Protein AF-A0A838IAX0-F1 (afdb_monomer_lite)

Secondary structure (DSSP, 8-state):
------S-HHHHHHHHHHHHHS-SS--HHHHHHHHHHHHTS---HHHHHTT--HHHHHHHHHHHHHHHHHHHHTS-HHHHHHHHHHHHHHHHHHHHHHHHHHHHHHS--SSTT--S---

Radius of gyration: 18.06 Å; chains: 1; bounding box: 46×36×51 Å

Structure (mmCIF, N/CA/C/O backbone):
data_AF-A0A838IAX0-F1
#
_entry.id   AF-A0A838IAX0-F1
#
loop_
_atom_site.group_PDB
_atom_site.id
_atom_site.type_symbol
_atom_site.label_atom_id
_atom_site.label_alt_id
_atom_site.label_comp_id
_atom_site.label_asym_id
_atom_site.label_entity_id
_atom_site.label_seq_id
_atom_site.pdbx_PDB_ins_code
_atom_site.Cartn_x
_atom_site.Cartn_y
_atom_site.Cartn_z
_atom_site.occupancy
_atom_site.B_iso_or_equiv
_atom_site.auth_seq_id
_atom_site.auth_comp_id
_atom_site.auth_asym_id
_atom_site.auth_atom_id
_atom_site.pdbx_PDB_model_num
ATOM 1 N N . MET A 1 1 ? -5.557 9.084 -28.826 1.00 38.94 1 MET A N 1
ATOM 2 C CA . MET A 1 1 ? -5.423 7.616 -28.687 1.00 38.94 1 MET A CA 1
ATOM 3 C C . MET A 1 1 ? -5.618 7.221 -27.229 1.00 38.94 1 MET A C 1
ATOM 5 O O . MET A 1 1 ? -4.760 7.503 -26.401 1.00 38.94 1 MET A O 1
ATOM 9 N N . ALA A 1 2 ? -6.765 6.632 -26.889 1.00 39.50 2 ALA A N 1
ATOM 10 C CA . ALA A 1 2 ? -7.031 6.137 -25.542 1.00 39.50 2 ALA A CA 1
ATOM 11 C C . ALA A 1 2 ? -6.282 4.809 -25.335 1.00 39.50 2 ALA A C 1
ATOM 13 O O . ALA A 1 2 ? -6.608 3.796 -25.948 1.00 39.50 2 ALA A O 1
ATOM 14 N N . ARG A 1 3 ? -5.228 4.829 -24.513 1.00 54.09 3 ARG A N 1
ATOM 15 C CA . ARG A 1 3 ? -4.406 3.654 -24.191 1.00 54.09 3 ARG A CA 1
ATOM 16 C C . ARG A 1 3 ? -5.278 2.601 -23.497 1.00 54.09 3 ARG A C 1
ATOM 18 O O . ARG A 1 3 ? -5.796 2.870 -22.413 1.00 54.09 3 ARG A O 1
ATOM 25 N N . GLN A 1 4 ? -5.400 1.409 -24.090 1.00 49.69 4 GLN A N 1
ATOM 26 C CA . GLN A 1 4 ? -6.017 0.238 -23.454 1.00 49.69 4 GLN A CA 1
ATOM 27 C C . GLN A 1 4 ? -5.481 0.081 -22.024 1.00 49.69 4 GLN A C 1
ATOM 29 O O . GLN A 1 4 ? -4.264 0.056 -21.793 1.00 49.69 4 GLN A O 1
ATOM 34 N N . ARG A 1 5 ? -6.396 0.021 -21.051 1.00 63.19 5 ARG A N 1
ATOM 35 C CA . ARG A 1 5 ? -6.083 -0.173 -19.632 1.00 63.19 5 ARG A CA 1
ATOM 36 C C . ARG A 1 5 ? -5.577 -1.606 -19.436 1.00 63.19 5 ARG A C 1
ATOM 38 O O . ARG A 1 5 ? -6.321 -2.468 -19.010 1.00 63.19 5 ARG A O 1
ATOM 45 N N . LYS A 1 6 ? -4.294 -1.854 -19.729 1.00 69.88 6 LYS A N 1
ATOM 46 C CA . LYS A 1 6 ? -3.620 -3.145 -19.465 1.00 69.88 6 LYS A CA 1
ATOM 47 C C . LYS A 1 6 ? -3.526 -3.505 -17.977 1.00 69.88 6 LYS A C 1
ATOM 49 O O . LYS A 1 6 ? -2.996 -4.553 -17.647 1.00 69.88 6 LYS A O 1
ATOM 54 N N . VAL A 1 7 ? -3.936 -2.607 -17.083 1.00 80.25 7 VAL A N 1
ATOM 55 C CA . VAL A 1 7 ? -3.902 -2.858 -15.645 1.00 80.25 7 VAL A CA 1
ATOM 56 C C . VAL A 1 7 ? -5.318 -2.740 -15.124 1.00 80.25 7 VAL A C 1
ATOM 58 O O . VAL A 1 7 ? -5.915 -1.663 -15.206 1.00 80.25 7 VAL A O 1
ATOM 61 N N . ASP A 1 8 ? -5.829 -3.854 -14.624 1.00 88.88 8 ASP A N 1
ATOM 62 C CA . ASP A 1 8 ? -7.079 -3.932 -13.899 1.00 88.88 8 AS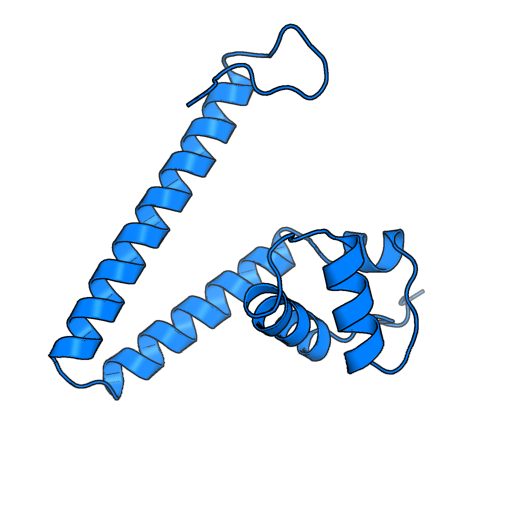P A CA 1
ATOM 63 C C . ASP A 1 8 ? -6.868 -3.342 -12.501 1.00 88.88 8 ASP A C 1
ATOM 65 O O . ASP A 1 8 ? -5.984 -3.750 -11.742 1.00 88.88 8 ASP A O 1
ATOM 69 N N . MET A 1 9 ? -7.663 -2.325 -12.180 1.00 89.56 9 MET A N 1
ATOM 70 C CA . MET A 1 9 ? -7.540 -1.592 -10.926 1.00 89.56 9 MET A CA 1
ATOM 71 C C . MET A 1 9 ? -7.962 -2.434 -9.719 1.00 89.56 9 MET A C 1
ATOM 73 O O . MET A 1 9 ? -7.365 -2.307 -8.654 1.00 89.56 9 MET A O 1
ATOM 77 N N . VAL A 1 10 ? -8.970 -3.292 -9.880 1.00 90.69 10 VAL A N 1
ATOM 78 C CA . VAL A 1 10 ? -9.471 -4.168 -8.816 1.00 90.69 10 VAL A CA 1
ATOM 79 C C . VAL A 1 10 ? -8.415 -5.215 -8.497 1.00 90.69 10 VAL A C 1
ATOM 81 O O . VAL A 1 10 ? -8.045 -5.380 -7.334 1.00 90.69 10 VAL A O 1
ATOM 84 N N . VAL A 1 11 ? -7.842 -5.843 -9.527 1.00 91.19 11 VAL A N 1
ATOM 85 C CA . VAL A 1 11 ? -6.738 -6.799 -9.355 1.00 91.19 11 VAL A CA 1
ATOM 86 C C . VAL A 1 11 ? -5.523 -6.124 -8.722 1.00 91.19 11 VAL A C 1
ATOM 88 O O . VAL A 1 11 ? -4.882 -6.703 -7.847 1.00 91.19 11 VAL A O 1
ATOM 91 N N . LEU A 1 12 ? -5.222 -4.876 -9.095 1.00 90.44 12 LEU A N 1
ATOM 92 C CA . LEU A 1 12 ? -4.120 -4.114 -8.505 1.00 90.44 12 LEU A CA 1
ATOM 93 C C . LEU A 1 12 ? -4.338 -3.820 -7.015 1.00 90.44 12 LEU A C 1
ATOM 95 O O . LEU A 1 12 ? -3.402 -3.961 -6.229 1.00 90.44 12 LEU A O 1
ATOM 99 N N . VAL A 1 13 ? -5.557 -3.451 -6.612 1.00 91.38 13 VAL A N 1
ATOM 100 C CA . VAL A 1 13 ? -5.906 -3.262 -5.195 1.00 91.38 13 VAL A CA 1
ATOM 101 C C . VAL A 1 13 ? -5.719 -4.571 -4.429 1.00 91.38 13 VAL A C 1
ATOM 103 O O . VAL A 1 13 ? -5.005 -4.590 -3.426 1.00 91.38 13 VAL A O 1
ATOM 106 N N . TRP A 1 14 ? -6.271 -5.676 -4.931 1.00 89.50 14 TRP A N 1
ATOM 107 C CA . TRP A 1 14 ? -6.122 -6.987 -4.297 1.00 89.50 14 TRP A CA 1
ATOM 108 C C . TRP A 1 14 ? -4.671 -7.452 -4.232 1.00 89.50 14 TRP A C 1
ATOM 110 O O . TRP A 1 14 ? -4.242 -7.982 -3.212 1.00 89.50 14 TRP A O 1
ATOM 120 N N . THR A 1 15 ? -3.877 -7.172 -5.264 1.00 89.62 15 THR A N 1
ATOM 121 C CA . THR A 1 15 ? -2.438 -7.453 -5.263 1.00 89.62 15 THR A CA 1
ATOM 122 C C . THR A 1 15 ? -1.743 -6.760 -4.095 1.00 89.62 15 THR A C 1
ATOM 124 O O . THR A 1 15 ? -0.886 -7.362 -3.458 1.00 89.62 15 THR A O 1
ATOM 127 N N . VAL A 1 16 ? -2.088 -5.506 -3.790 1.00 87.25 16 VAL A N 1
ATOM 128 C CA . VAL A 1 16 ? -1.508 -4.784 -2.646 1.00 87.25 16 VAL A CA 1
ATOM 129 C C . VAL A 1 16 ? -1.958 -5.399 -1.325 1.00 87.25 16 VAL A C 1
ATOM 131 O O . VAL A 1 16 ? -1.124 -5.613 -0.449 1.00 87.25 16 VAL A O 1
ATOM 134 N N . VAL A 1 17 ? -3.242 -5.739 -1.204 1.00 84.75 17 VAL A N 1
ATOM 135 C CA . VAL A 1 17 ? -3.800 -6.377 -0.002 1.00 84.75 17 VAL A CA 1
ATOM 136 C C . VAL A 1 17 ? -3.119 -7.726 0.275 1.00 84.75 17 VAL A C 1
ATOM 138 O O . VAL A 1 17 ? -2.618 -7.945 1.376 1.00 84.75 17 VAL A O 1
ATOM 141 N N . HIS A 1 18 ? -3.014 -8.600 -0.729 1.00 77.00 18 HIS A N 1
ATOM 142 C CA . HIS A 1 18 ? -2.387 -9.922 -0.602 1.00 77.00 18 HIS A CA 1
ATOM 143 C C . HIS A 1 18 ? -0.856 -9.868 -0.571 1.00 77.00 18 HIS A C 1
ATOM 145 O O . HIS A 1 18 ? -0.203 -10.647 0.122 1.00 77.00 18 HIS A O 1
ATOM 151 N N . GLY A 1 19 ? -0.253 -8.927 -1.295 1.00 71.88 19 GLY A N 1
ATOM 152 C CA . GLY A 1 19 ? 1.195 -8.728 -1.321 1.00 71.88 19 GLY A CA 1
ATOM 153 C C . GLY A 1 19 ? 1.759 -8.311 0.038 1.00 71.88 19 GLY A C 1
ATOM 154 O O . GLY A 1 19 ? 2.935 -8.550 0.313 1.00 71.88 19 GLY A O 1
ATOM 155 N N . PHE A 1 20 ? 0.921 -7.739 0.910 1.00 65.19 20 PHE A N 1
ATOM 156 C CA . PHE A 1 20 ? 1.276 -7.431 2.294 1.00 65.19 20 PHE A CA 1
ATOM 157 C C . PHE A 1 20 ? 1.246 -8.647 3.230 1.00 65.19 20 PHE A C 1
ATOM 159 O O . PHE A 1 20 ? 2.009 -8.660 4.197 1.00 65.19 20 PHE A O 1
ATOM 166 N N . SER A 1 21 ? 0.428 -9.668 2.948 1.00 61.34 21 SER A N 1
ATOM 167 C CA . SER A 1 21 ? 0.231 -10.821 3.839 1.00 61.34 21 SER A CA 1
ATOM 168 C C . SER A 1 21 ? 1.236 -11.965 3.636 1.00 61.34 21 SER A C 1
ATOM 170 O O . SER A 1 21 ? 1.235 -12.905 4.423 1.00 61.34 21 SER A O 1
ATOM 172 N N . GLY A 1 22 ? 2.077 -11.923 2.590 1.00 55.94 22 GLY A N 1
ATOM 173 C CA . GLY A 1 22 ? 2.725 -13.134 2.059 1.00 55.94 22 GLY A CA 1
ATOM 174 C C . GLY A 1 22 ? 4.255 -13.277 2.122 1.00 55.94 22 GLY A C 1
ATOM 175 O O . GLY A 1 22 ? 4.741 -14.316 1.686 1.00 55.94 22 GLY A O 1
ATOM 176 N N . GLY A 1 23 ? 5.062 -12.319 2.605 1.00 53.69 23 GLY A N 1
ATOM 177 C CA . GLY A 1 23 ? 6.525 -12.511 2.527 1.00 53.69 23 GLY A CA 1
ATOM 178 C C . GLY A 1 23 ? 7.428 -11.599 3.358 1.00 53.69 23 GLY A C 1
ATOM 179 O O . GLY A 1 23 ? 7.140 -10.424 3.578 1.00 53.69 23 GLY A O 1
ATOM 180 N N . SER A 1 24 ? 8.580 -12.152 3.760 1.00 54.78 24 SER A N 1
ATOM 181 C CA . SER A 1 24 ? 9.639 -11.506 4.557 1.00 54.78 24 SER A CA 1
ATOM 182 C C . SER A 1 24 ? 10.395 -10.388 3.821 1.00 54.78 24 SER A C 1
ATOM 184 O O . SER A 1 24 ? 11.033 -9.553 4.461 1.00 54.78 24 SER A O 1
ATOM 186 N N . ARG A 1 25 ? 10.302 -10.318 2.484 1.00 54.75 25 ARG A N 1
ATOM 187 C CA . ARG A 1 25 ? 10.844 -9.223 1.660 1.00 54.75 25 ARG A CA 1
ATOM 188 C C . ARG A 1 25 ? 9.798 -8.681 0.693 1.00 54.75 25 ARG A C 1
ATOM 190 O O . ARG A 1 25 ? 9.301 -9.386 -0.180 1.00 54.75 25 ARG A O 1
ATOM 197 N N . ARG A 1 26 ? 9.524 -7.385 0.830 1.00 70.81 26 ARG A N 1
ATOM 198 C CA . ARG A 1 26 ? 8.561 -6.627 0.026 1.00 70.81 26 ARG A CA 1
ATOM 199 C C . ARG A 1 26 ? 9.314 -5.920 -1.096 1.00 70.81 26 ARG A C 1
ATOM 201 O O . ARG A 1 26 ? 10.006 -4.938 -0.847 1.00 70.81 26 ARG A O 1
ATOM 208 N N . THR A 1 27 ? 9.224 -6.429 -2.323 1.00 83.00 27 THR A N 1
ATOM 209 C CA . THR A 1 27 ? 9.845 -5.787 -3.493 1.00 83.00 27 THR A CA 1
ATOM 210 C C . THR A 1 27 ? 8.786 -5.420 -4.526 1.00 83.00 27 THR A C 1
ATOM 212 O O . THR A 1 27 ? 7.777 -6.108 -4.671 1.00 83.00 27 THR A O 1
ATOM 215 N N . LEU A 1 28 ? 9.023 -4.362 -5.303 1.00 85.31 28 LEU A N 1
ATOM 216 C CA . LEU A 1 28 ? 8.148 -4.020 -6.433 1.00 85.31 28 LEU A CA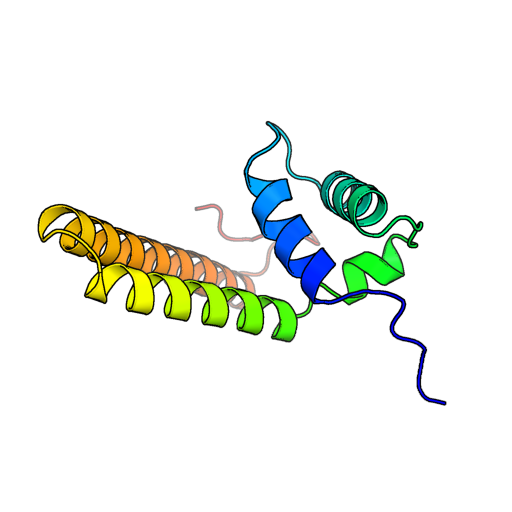 1
ATOM 217 C C . LEU A 1 28 ? 8.056 -5.169 -7.447 1.00 85.31 28 LEU A C 1
ATOM 219 O O . LEU A 1 28 ? 7.012 -5.387 -8.055 1.00 85.31 28 LEU A O 1
ATOM 223 N N . THR A 1 29 ? 9.137 -5.937 -7.594 1.00 86.81 29 THR A N 1
ATOM 224 C CA . THR A 1 29 ? 9.188 -7.115 -8.461 1.00 86.81 29 THR A CA 1
ATOM 225 C C . THR A 1 29 ? 8.291 -8.240 -7.956 1.00 86.81 29 THR A C 1
ATOM 227 O O . THR A 1 29 ? 7.586 -8.843 -8.763 1.00 86.81 29 THR A O 1
ATOM 230 N N . SER A 1 30 ? 8.293 -8.525 -6.649 1.00 86.06 30 SER A N 1
ATOM 231 C CA . SER A 1 30 ? 7.415 -9.546 -6.068 1.00 86.06 30 SER A CA 1
ATOM 232 C C . SER A 1 30 ? 5.951 -9.127 -6.161 1.00 86.06 30 SER A C 1
ATOM 234 O O . SER A 1 30 ? 5.128 -9.930 -6.582 1.00 86.06 30 SER A O 1
ATOM 236 N N . LEU A 1 31 ? 5.643 -7.854 -5.894 1.00 88.44 31 LEU A N 1
ATOM 237 C CA . LEU A 1 31 ? 4.284 -7.326 -6.018 1.00 88.44 31 LEU A CA 1
ATOM 238 C C . LEU A 1 31 ? 3.765 -7.396 -7.464 1.00 88.44 31 LEU A C 1
ATOM 240 O O . LEU A 1 31 ? 2.631 -7.800 -7.700 1.00 88.44 31 LEU A O 1
ATOM 244 N N . ARG A 1 32 ? 4.616 -7.076 -8.447 1.00 90.25 32 ARG A N 1
ATOM 245 C CA . ARG A 1 32 ? 4.282 -7.238 -9.868 1.00 90.25 32 ARG A CA 1
ATOM 246 C C . ARG A 1 32 ? 3.982 -8.695 -10.218 1.00 90.25 32 ARG A C 1
ATOM 248 O O . ARG A 1 32 ? 3.013 -8.944 -10.918 1.00 90.25 32 ARG A O 1
ATOM 255 N N . ARG A 1 33 ? 4.779 -9.652 -9.729 1.00 88.88 33 ARG A N 1
ATOM 256 C CA . ARG A 1 33 ? 4.538 -11.085 -9.981 1.00 88.88 33 ARG A CA 1
ATOM 257 C C . ARG A 1 33 ? 3.201 -11.544 -9.406 1.00 88.88 33 ARG A C 1
ATOM 259 O O . ARG A 1 33 ? 2.472 -12.247 -10.092 1.00 88.88 33 ARG A O 1
ATOM 266 N N . THR A 1 34 ? 2.863 -11.107 -8.193 1.00 89.12 34 THR A N 1
ATOM 267 C CA . THR A 1 34 ? 1.547 -11.374 -7.596 1.00 89.12 34 THR A CA 1
ATOM 268 C C . THR A 1 34 ? 0.425 -10.816 -8.470 1.00 89.12 34 THR A C 1
ATOM 270 O O . THR A 1 34 ? -0.540 -11.523 -8.735 1.00 89.12 34 THR A O 1
ATOM 273 N N . TYR A 1 35 ? 0.581 -9.599 -9.001 1.00 90.12 35 TYR A N 1
ATOM 274 C CA . TYR A 1 35 ? -0.391 -9.043 -9.942 1.00 90.12 35 TYR A CA 1
ATOM 275 C C . TYR A 1 35 ? -0.536 -9.917 -11.189 1.00 90.12 35 TYR A C 1
ATOM 277 O O . TYR A 1 35 ? -1.650 -10.229 -11.586 1.00 90.12 35 TYR A O 1
ATOM 285 N N . GLU A 1 36 ? 0.574 -10.319 -11.814 1.00 90.88 36 GLU A N 1
ATOM 286 C CA . GLU A 1 36 ? 0.549 -11.129 -13.041 1.00 90.88 36 GLU A CA 1
ATOM 287 C C . GLU A 1 36 ? -0.135 -12.483 -12.820 1.00 90.88 36 GLU A C 1
ATOM 289 O O . GLU A 1 36 ? -0.890 -12.936 -13.678 1.00 90.88 36 GLU A O 1
ATOM 294 N N . GLN A 1 37 ? 0.075 -13.093 -11.649 1.00 89.75 37 GLN A N 1
ATOM 295 C CA . GLN A 1 37 ? -0.605 -14.325 -11.245 1.00 89.75 37 GLN A CA 1
ATOM 296 C C . GLN A 1 37 ? -2.119 -14.129 -11.112 1.00 89.75 37 GLN A C 1
ATOM 298 O O . GLN A 1 37 ? -2.880 -14.964 -11.587 1.00 89.75 37 GLN A O 1
ATOM 303 N N . MET A 1 38 ? -2.560 -13.027 -10.498 1.00 88.56 38 MET A N 1
ATOM 304 C CA . MET A 1 38 ? -3.988 -12.741 -10.315 1.00 88.56 38 MET A CA 1
ATOM 305 C C . MET A 1 38 ? -4.674 -12.272 -11.607 1.00 88.56 38 MET A C 1
ATOM 307 O O . MET A 1 38 ? -5.840 -12.581 -11.829 1.00 88.56 38 MET A O 1
ATOM 311 N N . ALA A 1 39 ? -3.968 -11.525 -12.457 1.00 88.88 39 ALA A N 1
ATOM 312 C CA . ALA A 1 39 ? -4.499 -10.955 -13.695 1.00 88.88 39 ALA A CA 1
ATOM 313 C C . ALA A 1 39 ? -4.466 -11.930 -14.884 1.00 88.88 39 ALA A C 1
ATOM 315 O O . ALA A 1 39 ? -5.066 -11.650 -15.921 1.00 88.88 39 ALA A O 1
ATOM 316 N N . GLY A 1 40 ? -3.727 -13.040 -14.774 1.00 89.69 40 GLY A N 1
ATOM 317 C CA . GLY A 1 40 ? -3.581 -14.029 -15.845 1.00 89.69 40 GLY A CA 1
ATOM 318 C C . GLY A 1 40 ? -2.776 -13.537 -17.054 1.00 89.69 40 GLY A C 1
ATOM 319 O O . GLY A 1 40 ? -2.800 -14.169 -18.108 1.00 89.69 40 GLY A O 1
ATOM 320 N N . HIS A 1 41 ? -2.064 -12.413 -16.934 1.00 88.38 41 HIS A N 1
ATOM 321 C CA . HIS A 1 41 ? -1.239 -11.860 -18.005 1.00 88.38 41 HIS A CA 1
ATOM 322 C C . HIS A 1 41 ? 0.018 -11.180 -17.460 1.00 88.38 41 HIS A C 1
ATOM 324 O O . HIS A 1 41 ? 0.062 -10.710 -16.323 1.00 88.38 41 HIS A O 1
ATOM 330 N N . THR A 1 42 ? 1.041 -11.058 -18.306 1.00 90.56 42 THR A N 1
ATOM 331 C CA . THR A 1 42 ? 2.290 -10.383 -17.944 1.00 90.56 42 THR A CA 1
ATOM 332 C C . THR A 1 42 ? 2.209 -8.868 -18.143 1.00 90.56 42 THR A C 1
ATOM 334 O O . THR A 1 42 ? 1.404 -8.342 -18.920 1.00 90.56 42 THR A O 1
ATOM 337 N N . LEU A 1 43 ? 3.044 -8.137 -17.412 1.00 88.75 43 LEU A N 1
ATOM 338 C CA . LEU A 1 43 ? 3.196 -6.689 -17.475 1.00 88.75 43 LEU A CA 1
ATOM 339 C C . LEU A 1 43 ? 4.670 -6.308 -17.408 1.00 88.75 43 LEU A C 1
ATOM 341 O O . LEU A 1 43 ? 5.434 -6.804 -16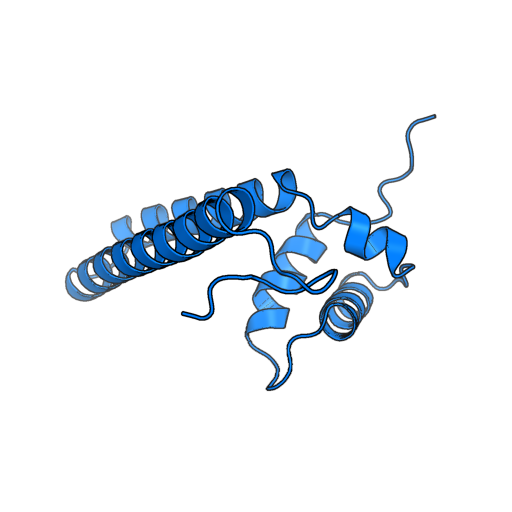.576 1.00 88.75 43 LEU A O 1
ATOM 345 N N . SER A 1 44 ? 5.056 -5.323 -18.221 1.00 89.69 44 SER A N 1
ATOM 346 C CA . SER A 1 44 ? 6.371 -4.704 -18.075 1.00 89.69 44 SER A CA 1
ATOM 347 C C . SER A 1 44 ? 6.501 -4.033 -16.704 1.00 89.69 44 SER A C 1
ATOM 349 O O . SER A 1 44 ? 5.528 -3.497 -16.161 1.00 89.69 44 SER A O 1
ATOM 351 N N . ALA A 1 45 ? 7.723 -4.000 -16.165 1.00 87.31 45 ALA A N 1
ATOM 352 C CA . ALA A 1 45 ? 8.010 -3.323 -14.900 1.00 87.31 45 ALA A CA 1
ATOM 353 C C . ALA A 1 45 ? 7.562 -1.851 -14.924 1.00 87.31 45 ALA A C 1
ATOM 355 O O . ALA A 1 45 ? 6.888 -1.400 -14.002 1.00 87.31 45 ALA A O 1
ATOM 356 N N . SER A 1 46 ? 7.839 -1.143 -16.024 1.00 87.19 46 SER A N 1
ATOM 357 C CA . SER A 1 46 ? 7.422 0.248 -16.232 1.00 87.19 46 SER A CA 1
ATOM 358 C C . SER A 1 46 ? 5.902 0.428 -16.251 1.00 87.19 46 SER A C 1
ATOM 360 O O . SER A 1 46 ? 5.387 1.405 -15.709 1.00 87.19 46 SER A O 1
ATOM 362 N N . SER A 1 47 ? 5.160 -0.521 -16.831 1.00 87.00 47 SER A N 1
ATOM 363 C CA . SER A 1 47 ? 3.696 -0.464 -16.869 1.00 87.00 47 SER A CA 1
ATOM 364 C C . SER A 1 47 ? 3.085 -0.686 -15.491 1.00 87.00 47 SER A C 1
ATOM 366 O O . SER A 1 47 ? 2.101 -0.029 -15.166 1.00 87.00 47 SER A O 1
ATOM 368 N N . PHE A 1 48 ? 3.669 -1.578 -14.687 1.00 89.12 48 PHE A N 1
ATOM 369 C CA . PHE A 1 48 ? 3.234 -1.825 -13.313 1.00 89.12 48 PHE A CA 1
ATOM 370 C C . PHE A 1 48 ? 3.561 -0.637 -12.399 1.00 89.12 48 PHE A C 1
ATOM 372 O O . PHE A 1 48 ? 2.672 -0.069 -11.768 1.00 89.12 48 PHE A O 1
ATOM 379 N N . GLN A 1 49 ? 4.822 -0.202 -12.382 1.00 88.12 49 GLN A N 1
ATOM 380 C CA . GLN A 1 49 ? 5.277 0.910 -11.543 1.00 88.12 49 GLN A CA 1
ATOM 381 C C . GLN A 1 49 ? 4.574 2.224 -11.896 1.00 88.12 49 GLN A C 1
ATOM 383 O O . GLN A 1 49 ? 4.205 2.974 -10.999 1.00 88.12 49 GLN A O 1
ATOM 388 N N . GLY A 1 50 ? 4.281 2.466 -13.179 1.00 89.12 50 GLY A N 1
ATOM 389 C CA . GLY A 1 50 ? 3.518 3.635 -13.622 1.00 89.12 50 GLY A CA 1
ATOM 390 C C . GLY A 1 50 ? 2.080 3.712 -13.086 1.00 89.12 50 GLY A C 1
ATOM 391 O O . GLY A 1 50 ? 1.418 4.727 -13.287 1.00 89.12 50 GLY A O 1
ATOM 392 N N . ARG A 1 51 ? 1.569 2.666 -12.418 1.00 89.56 51 ARG A N 1
ATOM 393 C CA . ARG A 1 51 ? 0.262 2.681 -11.736 1.00 89.56 51 ARG A CA 1
ATOM 394 C C . ARG A 1 51 ? 0.346 2.992 -10.249 1.00 89.56 51 ARG A C 1
ATOM 396 O O . ARG A 1 51 ? -0.670 3.380 -9.677 1.00 89.56 51 ARG A O 1
ATOM 403 N N . LEU A 1 52 ? 1.535 2.915 -9.654 1.00 88.81 52 LEU A N 1
ATOM 404 C CA . LEU A 1 52 ? 1.795 3.300 -8.266 1.00 88.81 52 LEU A CA 1
ATOM 405 C C . LEU A 1 52 ? 1.897 4.827 -8.158 1.00 88.81 52 LEU A C 1
ATOM 407 O O . LEU A 1 52 ? 2.944 5.405 -7.888 1.00 88.81 52 LEU A O 1
ATOM 411 N N . THR A 1 53 ? 0.779 5.480 -8.453 1.00 90.25 53 THR A N 1
ATOM 412 C CA . THR A 1 53 ? 0.640 6.936 -8.506 1.00 90.25 53 THR A CA 1
ATOM 413 C C . THR A 1 53 ? 0.110 7.485 -7.180 1.00 90.25 53 THR A C 1
ATOM 415 O O . THR A 1 53 ? -0.538 6.751 -6.430 1.00 90.25 53 THR A O 1
ATOM 418 N N . PRO A 1 54 ? 0.269 8.792 -6.905 1.00 89.94 54 PRO A N 1
ATOM 419 C CA . PRO A 1 54 ? -0.378 9.423 -5.753 1.00 89.94 54 PRO A CA 1
ATOM 420 C C . PRO A 1 54 ? -1.898 9.202 -5.720 1.00 89.94 54 PRO A C 1
ATOM 422 O O . PRO A 1 54 ? -2.474 8.991 -4.655 1.00 89.94 54 PRO A O 1
ATOM 425 N N . SER A 1 55 ? -2.552 9.177 -6.886 1.00 87.94 55 SER A N 1
ATOM 426 C CA . SER A 1 55 ? -3.983 8.878 -7.007 1.00 87.94 55 SER A CA 1
ATOM 427 C C . SER A 1 55 ? -4.323 7.444 -6.592 1.00 87.94 55 SER A C 1
ATOM 429 O O . SER A 1 55 ? -5.353 7.219 -5.962 1.00 87.94 55 SER A O 1
ATOM 431 N N . PHE A 1 56 ? -3.452 6.477 -6.897 1.00 89.69 56 PHE A N 1
ATOM 432 C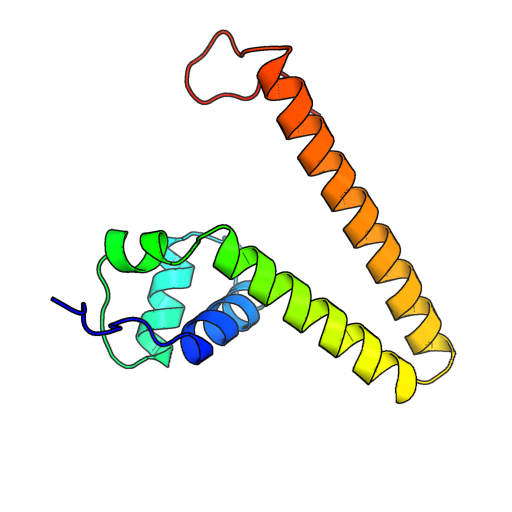 CA . PHE A 1 56 ? -3.600 5.100 -6.422 1.00 89.69 56 PHE A CA 1
ATOM 433 C C . PHE A 1 56 ? -3.480 5.026 -4.895 1.00 89.69 56 PHE A C 1
ATOM 435 O O . PHE A 1 56 ? -4.326 4.422 -4.240 1.00 89.69 56 PHE A O 1
ATOM 442 N N . THR A 1 57 ? -2.506 5.723 -4.306 1.00 88.88 57 THR A N 1
ATOM 443 C CA . THR A 1 57 ? -2.376 5.829 -2.843 1.00 88.88 57 THR A CA 1
ATOM 444 C C . THR A 1 57 ? -3.617 6.459 -2.203 1.00 88.88 57 THR A C 1
ATOM 446 O O . THR A 1 57 ? -4.104 5.968 -1.185 1.00 88.88 57 THR A O 1
ATOM 449 N N . ALA A 1 58 ? -4.170 7.513 -2.811 1.00 90.56 58 ALA A N 1
ATOM 450 C CA . ALA A 1 58 ? -5.401 8.146 -2.341 1.00 90.56 58 ALA A CA 1
ATOM 451 C C . ALA A 1 58 ? -6.604 7.187 -2.386 1.00 90.56 58 ALA A C 1
ATOM 453 O O . ALA A 1 58 ? -7.410 7.181 -1.454 1.00 90.56 58 ALA A O 1
ATOM 454 N N . LEU A 1 59 ? -6.700 6.341 -3.420 1.00 91.25 59 LEU A N 1
ATOM 455 C CA . LEU A 1 59 ? -7.720 5.293 -3.491 1.00 91.25 59 LEU A CA 1
ATOM 456 C C . LEU A 1 59 ? -7.574 4.296 -2.337 1.00 91.25 59 LEU A C 1
ATOM 458 O O . LEU A 1 59 ? -8.548 4.056 -1.630 1.00 91.25 59 LEU A O 1
ATOM 462 N N . ILE A 1 60 ? -6.374 3.745 -2.122 1.00 90.50 60 ILE A N 1
ATOM 463 C CA . ILE A 1 60 ? -6.126 2.778 -1.041 1.00 90.50 60 ILE A CA 1
ATOM 464 C C . ILE A 1 60 ? -6.474 3.388 0.320 1.00 90.50 60 ILE A C 1
ATOM 466 O O . ILE A 1 60 ? -7.170 2.759 1.114 1.00 90.50 60 ILE A O 1
ATOM 470 N N . ARG A 1 61 ? -6.074 4.642 0.568 1.00 88.31 61 ARG A N 1
ATOM 471 C CA . ARG A 1 61 ? -6.432 5.365 1.796 1.00 88.31 61 ARG A CA 1
ATOM 472 C C . ARG A 1 61 ? -7.946 5.476 1.969 1.00 88.31 61 ARG A C 1
ATOM 474 O O . ARG A 1 61 ? -8.444 5.247 3.066 1.00 88.31 61 ARG A O 1
ATOM 481 N N . ARG A 1 62 ? -8.678 5.814 0.905 1.00 90.88 62 ARG A N 1
ATOM 482 C CA . ARG A 1 62 ? -10.141 5.938 0.951 1.00 90.88 62 ARG A CA 1
ATOM 483 C C . ARG A 1 62 ? -10.825 4.596 1.207 1.00 90.88 62 ARG A C 1
ATOM 485 O O . ARG A 1 62 ? -11.749 4.557 2.008 1.00 90.88 62 ARG A O 1
ATOM 492 N N . LEU A 1 63 ? -10.354 3.519 0.576 1.00 90.00 63 LEU A N 1
ATOM 493 C CA . LEU A 1 63 ? -10.862 2.164 0.811 1.00 90.00 63 LEU A CA 1
ATOM 494 C C . LEU A 1 63 ? -10.616 1.712 2.253 1.00 90.00 63 LEU A C 1
ATOM 496 O O . LEU A 1 63 ? -11.513 1.163 2.879 1.00 90.00 63 LEU A O 1
ATOM 500 N N . MET A 1 64 ? -9.430 1.986 2.802 1.00 85.81 64 MET A N 1
ATOM 501 C CA . MET A 1 64 ? -9.121 1.669 4.198 1.00 85.81 64 MET A CA 1
ATOM 502 C C . MET A 1 64 ? -10.006 2.445 5.172 1.00 85.81 64 MET A C 1
ATOM 504 O O . MET A 1 64 ? -10.565 1.843 6.078 1.00 85.81 64 MET A O 1
ATOM 508 N N . LEU A 1 65 ? -10.173 3.757 4.976 1.00 85.94 65 LEU A N 1
ATOM 509 C CA . LEU A 1 65 ? -11.056 4.566 5.822 1.00 85.94 65 LEU A CA 1
ATOM 510 C C . LEU A 1 65 ? -12.504 4.075 5.755 1.00 85.94 65 LEU A C 1
ATOM 512 O O . LEU A 1 65 ? -13.111 3.866 6.796 1.00 85.94 65 LEU A O 1
ATOM 516 N N . TYR A 1 66 ? -13.005 3.804 4.548 1.00 87.62 66 TYR A N 1
ATOM 517 C CA . TYR A 1 66 ? -14.341 3.249 4.352 1.00 87.62 66 TYR A CA 1
ATOM 518 C C . TYR A 1 66 ? -14.529 1.921 5.099 1.00 87.62 66 TYR A C 1
ATOM 520 O O . TYR A 1 66 ? -15.510 1.757 5.813 1.00 87.62 66 TYR A O 1
ATOM 528 N N . LEU A 1 67 ? -13.570 0.995 4.991 1.00 83.88 67 LEU A N 1
ATOM 529 C CA . LEU A 1 67 ? -13.631 -0.290 5.692 1.00 83.88 67 LEU A CA 1
ATOM 530 C C . LEU A 1 67 ? -13.557 -0.126 7.214 1.00 83.88 67 LEU A C 1
ATOM 532 O O . LEU A 1 67 ? -14.243 -0.844 7.933 1.00 83.88 67 LEU A O 1
ATOM 536 N N . LEU A 1 68 ? -12.738 0.799 7.720 1.00 79.94 68 LEU A N 1
ATOM 537 C CA . LEU A 1 68 ? -12.659 1.072 9.158 1.00 79.94 68 LEU A CA 1
ATOM 538 C C . LEU A 1 68 ? -13.972 1.657 9.687 1.00 79.94 68 LEU A C 1
ATOM 540 O O . LEU A 1 68 ? -14.412 1.253 10.760 1.00 79.94 68 LEU A O 1
ATOM 544 N N . ASP A 1 69 ? -14.600 2.562 8.936 1.00 81.25 69 ASP A N 1
ATOM 545 C CA . ASP A 1 69 ? -15.885 3.158 9.304 1.00 81.25 69 ASP A CA 1
ATOM 546 C C . ASP A 1 69 ? -17.013 2.110 9.240 1.00 81.25 69 ASP A C 1
ATOM 548 O O . ASP A 1 69 ? -17.734 1.935 10.220 1.00 81.25 69 ASP A O 1
ATOM 552 N N . GLU A 1 70 ? -17.091 1.316 8.164 1.00 80.94 70 GLU A N 1
ATOM 553 C CA . GLU A 1 70 ? -18.066 0.221 8.015 1.00 80.94 70 GLU A CA 1
ATOM 554 C C . GLU A 1 70 ? -17.934 -0.814 9.145 1.00 80.94 70 GLU A C 1
ATOM 556 O O . GLU A 1 70 ? -18.918 -1.217 9.768 1.00 80.94 70 GLU A O 1
ATOM 561 N N . LYS A 1 71 ? -16.706 -1.254 9.447 1.00 73.19 71 LYS A N 1
ATOM 562 C CA . LYS A 1 71 ? -16.484 -2.260 10.493 1.00 73.19 71 LYS A CA 1
ATOM 563 C C . LYS A 1 71 ? -16.715 -1.716 11.889 1.00 73.19 71 LYS A C 1
ATOM 565 O O . LYS A 1 71 ? -17.075 -2.503 12.754 1.00 73.19 71 LYS A O 1
ATOM 570 N N . ARG A 1 72 ? -16.565 -0.412 12.116 1.00 66.19 72 ARG A N 1
ATOM 571 C CA . ARG A 1 72 ? -16.866 0.217 13.405 1.00 66.19 72 ARG A CA 1
ATOM 572 C C . ARG A 1 72 ? -18.354 0.162 13.743 1.00 66.19 72 ARG A C 1
ATOM 574 O O . ARG A 1 72 ? -18.690 -0.067 14.900 1.00 66.19 72 ARG A O 1
ATOM 581 N N . GLU A 1 73 ? -19.231 0.340 12.758 1.00 68.88 73 GLU A N 1
ATOM 582 C CA . GLU A 1 73 ? -20.685 0.275 12.970 1.00 68.88 73 GLU A CA 1
ATOM 583 C C . GLU A 1 73 ? -21.166 -1.145 13.301 1.00 68.88 73 GLU A C 1
ATOM 585 O O . GLU A 1 73 ? -22.100 -1.318 14.080 1.00 68.88 73 GLU A O 1
ATOM 590 N N . ALA A 1 74 ? -20.487 -2.165 12.769 1.00 67.06 74 ALA A N 1
ATOM 591 C CA . ALA A 1 74 ? -20.800 -3.576 13.004 1.00 67.06 74 ALA A CA 1
ATOM 592 C C . ALA A 1 74 ? -19.964 -4.235 14.128 1.00 67.06 74 ALA A C 1
ATOM 594 O O . ALA A 1 74 ? -20.106 -5.434 14.382 1.00 67.06 74 ALA A O 1
ATOM 595 N N . ALA A 1 75 ? -19.060 -3.493 14.776 1.00 68.38 75 ALA A N 1
ATOM 596 C CA . ALA A 1 75 ? -18.089 -4.029 15.729 1.00 68.38 75 ALA A CA 1
ATOM 597 C C . ALA A 1 75 ? -18.594 -4.049 17.177 1.00 68.38 75 ALA A C 1
ATOM 599 O O . ALA A 1 75 ? -19.341 -3.185 17.632 1.00 68.38 75 ALA A O 1
ATOM 600 N N . THR A 1 76 ? -18.087 -5.013 17.953 1.00 74.44 76 THR A N 1
ATOM 601 C CA . THR A 1 76 ? -18.218 -4.992 19.415 1.00 74.44 76 THR A CA 1
ATOM 602 C C . THR A 1 76 ? -17.468 -3.787 20.006 1.00 74.44 76 THR A C 1
ATOM 604 O O . THR A 1 76 ? -16.484 -3.332 19.415 1.00 74.44 76 THR A O 1
ATOM 607 N N . PRO A 1 77 ? -17.844 -3.287 21.200 1.00 75.25 77 PRO A N 1
ATOM 608 C CA . PRO A 1 77 ? -17.213 -2.106 21.803 1.00 75.25 77 PRO A CA 1
ATOM 609 C C . PRO A 1 77 ? -15.679 -2.189 21.897 1.00 75.25 77 PRO A C 1
ATOM 611 O O . PRO A 1 77 ? -14.989 -1.222 21.582 1.00 75.25 77 PRO A O 1
ATOM 614 N N . LYS A 1 78 ? -15.135 -3.369 22.236 1.00 77.56 78 LYS A N 1
ATOM 615 C CA . LYS A 1 78 ? -13.681 -3.619 22.275 1.00 77.56 78 LYS A CA 1
ATOM 616 C C . LYS A 1 78 ? -13.015 -3.501 20.902 1.00 77.56 78 LYS A C 1
ATOM 618 O O . LYS A 1 78 ? -11.911 -2.977 20.794 1.00 77.56 78 LYS A O 1
ATOM 623 N N . LEU A 1 79 ? -13.665 -3.999 19.851 1.00 72.75 79 LEU A N 1
ATOM 624 C CA . LEU A 1 79 ? -13.130 -3.928 18.492 1.00 72.75 79 LEU A CA 1
ATOM 625 C C . LEU A 1 79 ? -13.193 -2.491 17.952 1.00 72.75 79 LEU A C 1
ATOM 627 O O . LEU A 1 79 ? -12.254 -2.042 17.301 1.00 72.75 79 LEU A O 1
ATOM 631 N N . THR A 1 80 ? -14.241 -1.741 18.294 1.00 72.81 80 THR A N 1
ATOM 632 C CA . THR A 1 80 ? -14.359 -0.308 17.985 1.00 72.81 80 THR A CA 1
ATOM 633 C C . THR A 1 80 ? -13.238 0.518 18.616 1.00 72.81 80 THR A C 1
ATOM 635 O O . THR A 1 80 ? -12.680 1.400 17.959 1.00 72.81 80 THR A O 1
ATOM 638 N N . GLU A 1 81 ? -12.860 0.217 19.858 1.00 77.62 81 GLU A N 1
ATOM 639 C CA . GLU A 1 81 ? -11.732 0.868 20.529 1.00 77.62 81 GLU A CA 1
ATOM 640 C C . GLU A 1 81 ? -10.393 0.551 19.843 1.00 77.62 81 GLU A C 1
ATOM 642 O O . GLU A 1 81 ? -9.634 1.467 19.515 1.00 77.62 81 GLU A O 1
ATOM 647 N N . ALA A 1 82 ? -10.141 -0.725 19.530 1.00 75.69 82 ALA A N 1
ATOM 648 C CA . ALA A 1 82 ? -8.936 -1.151 18.815 1.00 75.69 82 ALA A CA 1
ATOM 649 C C . ALA A 1 82 ? -8.818 -0.501 17.420 1.00 75.69 82 ALA A C 1
ATOM 651 O O . ALA A 1 82 ? -7.745 -0.027 17.039 1.00 75.69 82 ALA A O 1
ATOM 652 N N . ILE A 1 83 ? -9.928 -0.407 16.676 1.00 74.19 83 ILE A N 1
ATOM 653 C CA . ILE A 1 83 ? -10.000 0.301 15.385 1.00 74.19 83 ILE A CA 1
ATOM 654 C C . ILE A 1 83 ? -9.662 1.792 15.558 1.00 74.19 83 ILE A C 1
ATOM 656 O O . ILE A 1 83 ? -8.922 2.364 14.751 1.00 74.19 83 ILE A O 1
ATOM 660 N N . GLY A 1 84 ? -10.157 2.426 16.626 1.00 73.56 84 GLY A N 1
ATOM 661 C CA . GLY A 1 84 ? -9.851 3.819 16.955 1.00 73.56 84 GLY A CA 1
ATOM 662 C C . GLY A 1 84 ? -8.361 4.060 17.215 1.00 73.56 84 GLY A C 1
ATOM 663 O O . GLY A 1 84 ? -7.783 4.993 16.652 1.00 73.56 84 GLY A O 1
ATOM 664 N N . GLN A 1 85 ? -7.726 3.194 18.006 1.00 73.69 85 GLN A N 1
ATOM 665 C CA . GLN A 1 85 ? -6.289 3.255 18.300 1.00 73.69 85 GLN A CA 1
ATOM 666 C C . GLN A 1 85 ? -5.440 3.031 17.041 1.00 73.69 85 GLN A C 1
ATOM 668 O O . GLN A 1 85 ? -4.484 3.767 16.792 1.00 73.69 85 GLN A O 1
ATOM 673 N N . PHE A 1 86 ? -5.832 2.085 16.182 1.00 72.31 86 PHE A N 1
ATOM 674 C CA . PHE A 1 86 ? -5.156 1.850 14.905 1.00 72.31 86 PHE A CA 1
ATOM 675 C C . PHE A 1 86 ? -5.184 3.090 13.995 1.00 72.31 86 PHE A C 1
ATOM 677 O O . PHE A 1 86 ? -4.179 3.437 13.373 1.00 72.31 86 PHE A O 1
ATOM 684 N N . ARG A 1 87 ? -6.303 3.828 13.967 1.00 70.19 87 ARG A N 1
ATOM 685 C CA . ARG A 1 87 ? -6.406 5.086 13.208 1.00 70.19 87 ARG A CA 1
ATOM 686 C C . ARG A 1 87 ? -5.454 6.168 13.729 1.00 70.19 87 ARG A C 1
ATOM 688 O O . ARG A 1 87 ? -4.930 6.943 12.930 1.00 70.19 87 ARG A O 1
ATOM 695 N N . GLN A 1 88 ? -5.233 6.228 15.042 1.00 67.00 88 GLN A N 1
ATOM 696 C CA . GLN A 1 88 ? -4.285 7.166 15.657 1.00 67.00 88 GLN A CA 1
ATOM 697 C C . GLN A 1 88 ? -2.833 6.818 15.299 1.00 67.00 88 GLN A C 1
ATOM 699 O O . GLN A 1 88 ? -2.078 7.708 14.914 1.00 67.00 88 GLN A O 1
ATOM 704 N N . LEU A 1 89 ? -2.474 5.531 15.330 1.00 68.19 89 LEU A N 1
ATOM 705 C CA . LEU A 1 89 ? -1.171 5.030 14.870 1.00 68.19 89 LEU A CA 1
ATOM 706 C C . LEU A 1 89 ? -0.902 5.388 13.401 1.00 68.19 89 LEU A C 1
ATOM 708 O O . LEU A 1 89 ? 0.133 5.969 13.086 1.00 68.19 89 LEU A O 1
ATOM 712 N N . LEU A 1 90 ? -1.868 5.154 12.508 1.00 67.12 90 LEU A N 1
ATOM 713 C CA . LEU A 1 90 ? -1.745 5.542 11.095 1.00 67.12 9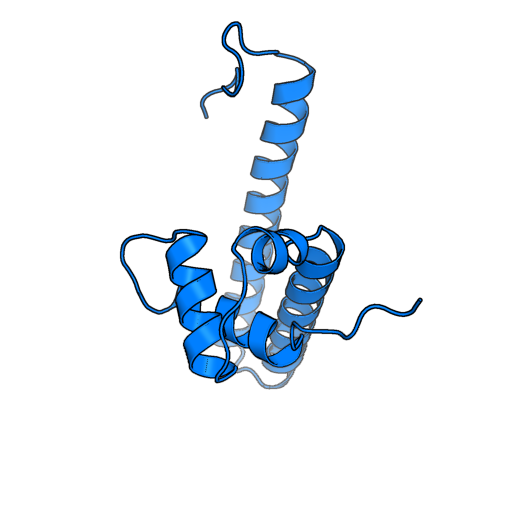0 LEU A CA 1
ATOM 714 C C . LEU A 1 90 ? -1.563 7.058 10.901 1.00 67.12 90 LEU A C 1
ATOM 716 O O . LEU A 1 90 ? -0.849 7.496 9.992 1.00 67.12 90 LEU A O 1
ATOM 720 N N . ALA A 1 91 ? -2.219 7.878 11.729 1.00 67.75 91 ALA A N 1
ATOM 721 C CA . ALA A 1 91 ? -2.044 9.328 11.698 1.00 67.75 91 ALA A CA 1
ATOM 722 C C . ALA A 1 91 ? -0.623 9.730 12.131 1.00 67.75 91 ALA A C 1
ATOM 724 O O . ALA A 1 91 ? -0.006 10.563 11.463 1.00 67.75 91 ALA A O 1
ATOM 725 N N . LEU A 1 92 ? -0.083 9.090 13.175 1.00 63.62 92 LEU A N 1
ATOM 726 C CA . LEU A 1 92 ? 1.293 9.287 13.636 1.00 63.62 92 LEU A CA 1
ATOM 727 C C . LEU A 1 92 ? 2.310 8.926 12.542 1.00 63.62 92 LEU A C 1
ATOM 729 O O . LEU A 1 92 ? 3.160 9.749 12.200 1.00 63.62 92 LEU A O 1
ATOM 733 N N . ASP A 1 93 ? 2.172 7.763 11.909 1.00 63.78 93 ASP A N 1
ATOM 734 C CA . ASP A 1 93 ? 3.067 7.337 10.823 1.00 63.78 93 ASP A CA 1
ATOM 735 C C . ASP A 1 93 ? 3.045 8.318 9.647 1.00 63.78 93 ASP A C 1
ATOM 737 O O . ASP A 1 93 ? 4.082 8.655 9.070 1.00 63.78 93 ASP A O 1
ATOM 741 N N . THR A 1 94 ? 1.866 8.856 9.326 1.00 64.12 94 THR A N 1
ATOM 742 C CA . THR A 1 94 ? 1.736 9.883 8.286 1.00 64.12 94 THR A CA 1
ATOM 743 C C . THR A 1 94 ? 2.494 11.156 8.669 1.00 64.12 94 THR A C 1
ATOM 745 O O . THR A 1 94 ? 3.166 11.739 7.817 1.00 64.12 94 THR A O 1
ATOM 748 N N . THR A 1 95 ? 2.443 11.576 9.939 1.00 68.12 95 THR A N 1
ATOM 749 C CA . THR A 1 95 ? 3.211 12.741 10.411 1.00 68.12 95 THR A CA 1
ATOM 750 C C . THR A 1 95 ? 4.717 12.503 10.396 1.00 68.12 95 THR A C 1
ATOM 752 O O . THR A 1 95 ? 5.450 13.407 10.008 1.00 68.12 95 THR A O 1
ATOM 755 N N . ILE A 1 96 ? 5.189 11.294 10.717 1.00 66.56 96 ILE A N 1
ATOM 756 C CA . ILE A 1 96 ? 6.614 10.934 10.642 1.00 66.56 96 ILE A CA 1
ATOM 757 C C . ILE A 1 96 ? 7.096 10.965 9.185 1.00 66.56 96 ILE A C 1
ATOM 759 O O . ILE A 1 96 ? 8.119 11.580 8.881 1.00 66.56 96 ILE A O 1
ATOM 763 N N . LEU A 1 97 ? 6.332 10.381 8.257 1.00 69.62 97 LEU A N 1
ATOM 764 C CA . LEU A 1 97 ? 6.641 10.420 6.823 1.00 69.62 97 LEU A CA 1
ATOM 765 C C . LEU A 1 97 ? 6.643 11.854 6.274 1.00 69.62 97 LEU A C 1
ATOM 767 O O . LEU A 1 97 ? 7.503 12.217 5.467 1.00 69.62 97 LEU A O 1
ATOM 771 N N . GLN A 1 98 ? 5.700 12.684 6.720 1.00 68.25 98 GLN A N 1
ATOM 772 C CA . GLN A 1 98 ? 5.598 14.080 6.308 1.00 68.25 98 GLN A CA 1
ATOM 773 C C . GLN A 1 98 ? 6.728 14.931 6.893 1.00 68.25 98 GLN A C 1
ATOM 775 O O . GLN A 1 98 ? 7.307 15.742 6.172 1.00 68.25 98 GLN A O 1
ATOM 780 N N . LEU A 1 99 ? 7.097 14.704 8.155 1.00 70.69 99 LEU A N 1
ATOM 781 C CA . LEU A 1 99 ? 8.259 15.316 8.793 1.00 70.69 99 LEU A CA 1
ATOM 782 C C . LEU A 1 99 ? 9.537 14.955 8.037 1.00 70.69 99 LEU A C 1
ATOM 784 O O . LEU A 1 99 ? 10.296 15.848 7.670 1.00 70.69 99 LEU A O 1
ATOM 788 N N . HIS A 1 100 ? 9.742 13.675 7.727 1.00 71.31 100 HIS A N 1
ATOM 789 C CA . HIS A 1 100 ? 10.881 13.223 6.933 1.00 71.31 100 HIS A CA 1
ATOM 790 C C . HIS A 1 100 ? 10.929 13.920 5.561 1.00 71.31 100 HIS A C 1
ATOM 792 O O . HIS A 1 100 ? 11.968 14.453 5.171 1.00 71.31 100 HIS A O 1
ATOM 798 N N . ALA A 1 101 ? 9.796 14.007 4.856 1.00 71.12 101 ALA A N 1
ATOM 799 C CA . ALA A 1 101 ? 9.702 14.704 3.569 1.00 71.12 101 ALA A CA 1
ATOM 800 C C . ALA A 1 101 ? 9.914 16.231 3.670 1.00 71.12 101 ALA A C 1
ATOM 802 O O . ALA A 1 101 ? 10.359 16.867 2.712 1.00 71.12 101 ALA A O 1
ATOM 803 N N . MET A 1 102 ? 9.580 16.848 4.807 1.00 72.62 102 MET A N 1
ATOM 804 C CA . MET A 1 102 ? 9.867 18.262 5.073 1.00 72.62 102 MET A CA 1
ATOM 805 C C . MET A 1 102 ? 11.349 18.483 5.381 1.00 72.62 102 MET A C 1
ATOM 807 O O . MET A 1 102 ? 11.949 19.430 4.866 1.00 72.62 102 MET A O 1
ATOM 811 N N . LEU A 1 103 ? 11.949 17.602 6.182 1.00 71.75 103 LEU A N 1
ATOM 812 C CA . LEU A 1 103 ? 13.364 17.653 6.538 1.00 71.75 103 LEU A CA 1
ATOM 813 C C . LEU A 1 103 ? 14.254 17.412 5.322 1.00 71.75 103 LEU A C 1
ATOM 815 O O . LEU A 1 103 ? 15.219 18.144 5.151 1.00 71.75 103 LEU A O 1
ATOM 819 N N . SER A 1 104 ? 13.889 16.503 4.415 1.00 70.44 104 SER A N 1
ATOM 820 C CA . SER A 1 104 ? 14.657 16.261 3.186 1.00 70.44 104 SER A CA 1
ATOM 821 C C . SER A 1 104 ? 14.750 17.484 2.262 1.00 70.44 104 SER A C 1
ATOM 823 O O . SER A 1 104 ? 15.643 17.546 1.424 1.00 70.44 104 SER A O 1
ATOM 825 N N . LYS A 1 105 ? 13.832 18.456 2.385 1.00 70.62 105 LYS A N 1
ATOM 826 C CA . LYS A 1 105 ? 13.880 19.726 1.636 1.00 70.62 105 LYS A CA 1
ATOM 827 C C . LYS A 1 105 ? 14.747 20.790 2.310 1.00 70.62 105 LYS A C 1
ATOM 829 O O . LYS A 1 105 ? 15.285 21.646 1.618 1.00 70.62 105 LYS A O 1
ATOM 834 N N . ARG A 1 106 ? 14.831 20.782 3.645 1.00 73.81 106 ARG A N 1
ATOM 835 C CA . ARG A 1 106 ? 15.572 21.786 4.435 1.00 73.81 106 ARG A CA 1
ATOM 836 C C . ARG A 1 106 ? 17.004 21.362 4.749 1.00 73.81 106 ARG 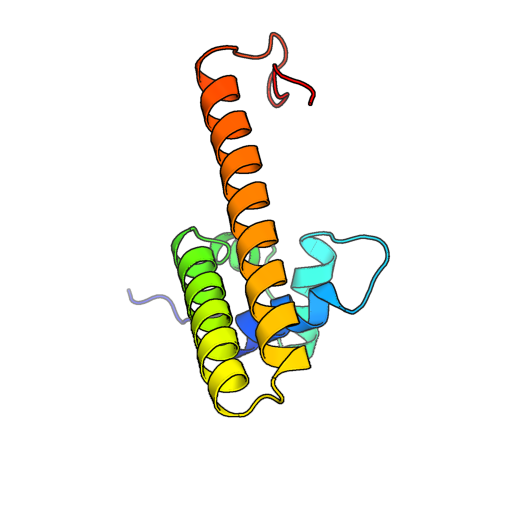A C 1
ATOM 838 O O . ARG A 1 106 ? 17.873 22.212 4.882 1.00 73.81 106 ARG A O 1
ATOM 845 N N . LEU A 1 107 ? 17.233 20.060 4.855 1.00 67.94 107 LEU A N 1
ATOM 846 C CA . LEU A 1 107 ? 18.527 19.430 5.052 1.00 67.94 107 LEU A CA 1
ATOM 847 C C . LEU A 1 107 ? 18.751 18.522 3.835 1.00 67.94 107 LEU A C 1
ATOM 849 O O . LEU A 1 107 ? 18.261 17.393 3.821 1.00 67.94 107 LEU A O 1
ATOM 853 N N . PRO A 1 108 ? 19.388 19.017 2.763 1.00 62.56 108 PRO A N 1
ATOM 854 C CA . PRO A 1 108 ? 19.744 18.180 1.627 1.00 62.56 108 PRO A CA 1
ATOM 855 C C . PRO A 1 108 ? 20.924 17.273 1.997 1.00 62.56 108 PRO A C 1
ATOM 857 O O . PRO A 1 108 ? 21.837 17.677 2.715 1.00 62.56 108 PRO A O 1
ATOM 860 N N . SER A 1 109 ? 20.902 16.027 1.524 1.00 64.50 109 SER A N 1
ATOM 861 C CA . SER A 1 109 ? 22.021 15.103 1.725 1.00 64.50 109 SER A CA 1
ATOM 862 C C . SER A 1 109 ? 23.211 15.526 0.869 1.00 64.50 109 SER A C 1
ATOM 864 O O . SER A 1 109 ? 23.041 15.977 -0.263 1.00 64.50 109 SER A O 1
ATOM 866 N N . THR A 1 110 ? 24.422 15.326 1.383 1.00 68.19 110 THR A N 1
ATOM 867 C CA . THR A 1 110 ? 25.672 15.491 0.626 1.00 68.19 110 THR A CA 1
ATOM 868 C C . THR A 1 110 ? 25.913 14.362 -0.382 1.00 68.19 110 THR A C 1
ATOM 870 O O . THR A 1 110 ? 26.826 14.462 -1.198 1.00 68.19 110 THR A O 1
ATOM 873 N N . GLN A 1 111 ? 25.091 13.304 -0.368 1.00 63.28 111 GLN A N 1
ATOM 874 C CA . GLN A 1 111 ? 25.122 12.209 -1.341 1.00 63.28 111 GLN A CA 1
ATOM 875 C C . GLN A 1 111 ? 23.821 12.155 -2.159 1.00 63.28 111 GLN A C 1
ATOM 877 O O . GLN A 1 111 ? 22.731 12.228 -1.573 1.00 63.28 111 GLN A O 1
ATOM 882 N N . PRO A 1 112 ? 23.893 11.970 -3.494 1.00 54.75 112 PRO A N 1
ATOM 883 C CA . PRO A 1 112 ? 22.701 11.795 -4.317 1.00 54.75 112 PRO A CA 1
ATOM 884 C C . PRO A 1 112 ? 21.910 10.555 -3.860 1.00 54.75 112 PRO A C 1
ATOM 886 O O . PRO A 1 112 ? 22.488 9.505 -3.589 1.00 54.75 112 PRO A O 1
ATOM 889 N N . ASN A 1 113 ? 20.578 10.677 -3.782 1.00 54.22 113 ASN A N 1
ATOM 890 C CA . ASN A 1 113 ? 19.635 9.628 -3.354 1.00 54.22 113 ASN A CA 1
ATOM 891 C C . ASN A 1 113 ? 19.702 9.158 -1.882 1.00 54.22 113 ASN A C 1
ATOM 893 O O . ASN A 1 113 ? 19.147 8.107 -1.558 1.00 54.22 113 ASN A O 1
ATOM 897 N N . GLN A 1 114 ? 20.293 9.929 -0.966 1.00 55.88 114 GLN A N 1
ATOM 898 C CA . GLN A 1 114 ? 20.165 9.673 0.478 1.00 55.88 114 GLN A CA 1
ATOM 899 C C . GLN A 1 114 ? 19.334 10.744 1.193 1.00 55.88 114 GLN A C 1
ATOM 901 O O . GLN A 1 114 ? 19.310 11.904 0.790 1.00 55.88 114 GLN A O 1
ATOM 906 N N . ALA A 1 115 ? 18.654 10.351 2.272 1.00 56.44 115 ALA A N 1
ATOM 907 C CA . ALA A 1 115 ? 18.020 11.283 3.199 1.00 56.44 115 ALA A CA 1
ATOM 908 C C . ALA A 1 115 ? 19.079 11.891 4.134 1.00 56.44 115 ALA A C 1
ATOM 910 O O . ALA A 1 115 ? 19.919 11.163 4.661 1.00 56.44 115 ALA A O 1
ATOM 911 N N . ALA A 1 116 ? 19.039 13.209 4.354 1.00 54.78 116 ALA A N 1
ATOM 912 C CA . ALA A 1 116 ? 19.986 13.878 5.254 1.00 54.78 116 ALA A CA 1
ATOM 913 C C . ALA A 1 116 ? 19.668 13.669 6.740 1.00 54.78 116 ALA A C 1
ATOM 915 O O . ALA A 1 116 ? 20.558 13.760 7.579 1.00 54.78 116 ALA A O 1
ATOM 916 N N . ALA A 1 117 ? 18.405 13.395 7.070 1.00 55.09 117 ALA A N 1
ATOM 917 C CA . ALA A 1 117 ? 17.977 13.069 8.420 1.00 55.09 117 ALA A CA 1
ATOM 918 C C . ALA A 1 117 ? 17.798 11.550 8.530 1.00 55.09 117 ALA A C 1
ATOM 920 O O . ALA A 1 117 ? 16.936 10.978 7.862 1.00 55.09 117 ALA A O 1
ATOM 921 N N . LYS A 1 118 ? 18.617 10.905 9.365 1.00 55.28 118 LYS A N 1
ATOM 922 C CA . LYS A 1 118 ? 18.382 9.535 9.831 1.00 55.28 118 LYS A CA 1
ATOM 923 C C . LYS A 1 118 ? 17.634 9.631 11.160 1.00 55.28 118 LYS A C 1
ATOM 925 O O . LYS A 1 118 ? 18.209 10.119 12.129 1.00 55.28 118 LYS A O 1
ATOM 930 N N . LEU A 1 119 ? 16.362 9.238 11.155 1.00 54.25 119 LEU A N 1
ATOM 931 C CA . LEU A 1 119 ? 15.537 9.031 12.348 1.00 54.25 119 LEU A CA 1
ATOM 932 C C . LEU A 1 119 ? 15.452 7.533 12.638 1.00 54.25 119 LEU A C 1
ATOM 934 O O . LEU A 1 119 ? 15.382 6.767 11.648 1.00 54.25 119 LEU A O 1
#

pLDDT: mean 75.92, std 13.09, range [38.94, 91.38]

Sequence (119 aa):
MARQRKVDMVVLVWTVVHGFSGGSRRTLTSLRRTYEQMAGHTLSASSFQGRLTPSFTALIRRLMLYLLDEKREAATPKLTEAIGQFRQLLALDTTILQLHAMLSKRLPSTQPNQAAAKL

Foldseek 3Di:
DPDPCPADLVLLLVLVVVLVVDDPDRDLVSSQVSSCVSVVHHDDSCSSVVCVDPVSVVVNVVVVVVVLVVCLVVDDPVVVVVSVVVVVVVVVVVVVVVVQVVQCVVQPDPDPPDRRDDD